Protein AF-A0A7S2IW92-F1 (afdb_monomer)

Nearest PDB structures (foldseek):
  8glv-assembly1_Cn  TM=8.236E-01  e=1.120E-04  Chlamydomonas reinhardtii
  4rh7-assembly1_A  TM=8.406E-01  e=1.379E-04  synthetic construct
  7k58-assembly1_A  TM=8.948E-01  e=1.668E-03  Tetrahymena thermophila
  7k5b-assembly1_A  TM=8.852E-01  e=1.668E-03  Tetrahymena thermophila
  8bx8-assembly1_A  TM=8.852E-01  e=1.915E-03  Tetrahymena thermophila

Sequence (99 aa):
KDPTRVQPHLGKCFDGIGKLVFGEQNIISGMFSAEGEKVTFGGETITPSAMVEAWLTQVEAHMFKSVARVSDEAAVDYQKVPRDQWVTKWQGQVIILVA

Foldseek 3Di:
DDLQVCQVVVVVVDQQFNGFDQDPQRKTFWGAGVVGRTFGLPPDIFHDDPDNVVRVVVRVVSVVVRLVVLLVVLLVCVVPDPPVVSVVVGDPVSNVVRD

Secondary structure (DSSP, 8-state):
--GGGGGGGHHHH-SS-SEEEE-GGG-EEEEE-TT--EEE-TT--B---S-HHHHHHHHHHHHHHHHHHHHHHHHHHHTTS-HHHHHHHS-HHHHHHH-

Solvent-accessible surface area (backbone atoms only — not comparable to full-atom values): 5873 Å² total; per-residue (Å²): 132,77,73,73,76,47,47,92,49,32,64,80,78,33,89,75,35,34,38,72,39,66,52,76,97,56,29,31,44,32,36,21,28,77,89,66,50,77,48,59,34,84,88,48,72,47,72,73,59,95,52,62,66,70,42,50,55,48,51,51,55,44,48,56,54,30,54,52,52,52,40,55,53,47,51,63,44,55,83,75,41,61,66,83,60,45,67,74,74,54,52,70,72,46,44,70,72,64,109

Mean predicted aligned error: 3.22 Å

InterPro domains:
  IPR013602 Dynein heavy chain, linker [PF08393] (1-72)
  IPR026983 Dynein heavy chain [PTHR22878] (2-98)
  IPR042228 Dynein heavy chain, linker, subdomain 3 [G3DSA:3.20.180.20] (1-78)

Radius of gyration: 14.64 Å; Cα contacts (8 Å, |Δi|>4): 116; chains: 1; bounding box: 36×24×39 Å

pLDDT: mean 93.89, std 3.87, range [66.75, 97.5]

Organism: NCBI:txid156173

Structure (mmCIF, N/CA/C/O backbone):
data_AF-A0A7S2IW92-F1
#
_entry.id   AF-A0A7S2IW92-F1
#
loop_
_atom_site.group_PDB
_atom_site.id
_atom_site.type_symbol
_atom_site.label_atom_id
_atom_site.label_alt_id
_atom_site.label_comp_id
_atom_site.label_asym_id
_atom_site.label_entity_id
_atom_site.label_seq_id
_atom_site.pdbx_PDB_ins_code
_atom_site.Cartn_x
_atom_site.Cartn_y
_atom_site.Cartn_z
_atom_site.occupancy
_atom_site.B_iso_or_equiv
_atom_site.auth_seq_id
_atom_site.auth_comp_id
_atom_site.auth_asym_id
_atom_site.auth_atom_id
_atom_site.pdbx_PDB_model_num
ATOM 1 N N . LYS A 1 1 ? 11.775 -2.127 -20.975 1.00 66.75 1 LYS A N 1
ATOM 2 C CA . LYS A 1 1 ? 11.481 -3.464 -20.396 1.00 66.75 1 LYS A CA 1
ATOM 3 C C . LYS A 1 1 ? 10.159 -3.346 -19.656 1.00 66.75 1 LYS A C 1
ATOM 5 O O . LYS A 1 1 ? 9.965 -2.319 -19.028 1.00 66.75 1 LYS A O 1
ATOM 10 N N . ASP A 1 2 ? 9.270 -4.327 -19.772 1.00 87.00 2 ASP A N 1
ATOM 11 C CA . ASP A 1 2 ? 7.957 -4.301 -19.116 1.00 87.00 2 ASP A CA 1
ATOM 12 C C . ASP A 1 2 ? 8.101 -4.527 -17.593 1.00 87.00 2 ASP A C 1
ATOM 14 O O . ASP A 1 2 ? 8.563 -5.606 -17.200 1.00 87.00 2 ASP A O 1
ATOM 18 N N . PRO A 1 3 ? 7.768 -3.533 -16.743 1.00 90.12 3 PRO A N 1
ATOM 19 C CA . PRO A 1 3 ? 7.899 -3.645 -15.293 1.00 90.12 3 PRO A CA 1
ATOM 20 C C . PRO A 1 3 ? 6.866 -4.592 -14.675 1.00 90.12 3 PRO A C 1
ATOM 22 O O . PRO A 1 3 ? 7.113 -5.122 -13.600 1.00 90.12 3 PRO A O 1
ATOM 25 N N . THR A 1 4 ? 5.752 -4.897 -15.344 1.00 91.88 4 THR A N 1
ATOM 26 C CA . THR A 1 4 ? 4.712 -5.785 -14.789 1.00 91.88 4 THR A CA 1
ATOM 27 C C . THR A 1 4 ? 5.183 -7.234 -14.633 1.00 91.88 4 THR A C 1
ATOM 29 O O . THR A 1 4 ? 4.634 -7.998 -13.839 1.00 91.88 4 THR A O 1
ATOM 32 N N . ARG A 1 5 ? 6.275 -7.606 -15.314 1.00 92.06 5 ARG A N 1
ATOM 33 C CA . ARG A 1 5 ? 6.899 -8.934 -15.234 1.00 92.06 5 ARG A CA 1
ATOM 34 C C . ARG A 1 5 ? 7.424 -9.296 -13.846 1.00 92.06 5 ARG A C 1
ATOM 36 O O . ARG A 1 5 ? 7.713 -10.464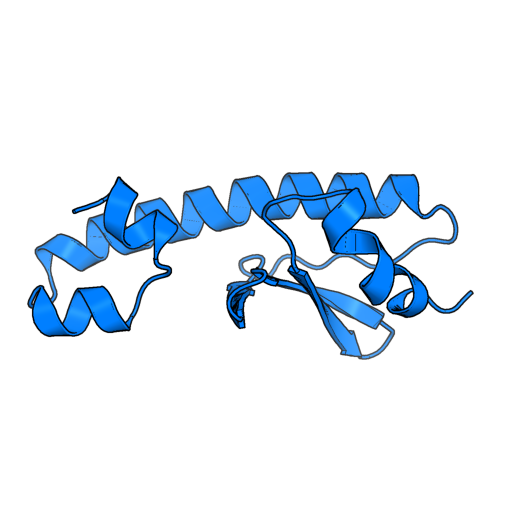 -13.615 1.00 92.06 5 ARG A O 1
ATOM 43 N N . VAL A 1 6 ? 7.549 -8.335 -12.929 1.00 92.38 6 VAL A N 1
ATOM 44 C CA . VAL A 1 6 ? 7.933 -8.606 -11.535 1.00 92.38 6 VAL A CA 1
ATOM 45 C C . VAL A 1 6 ? 6.806 -9.212 -10.697 1.00 92.38 6 VAL A C 1
ATOM 47 O O . VAL A 1 6 ? 7.097 -9.828 -9.679 1.00 92.38 6 VAL A O 1
ATOM 50 N N . GLN A 1 7 ? 5.538 -9.072 -11.108 1.00 92.88 7 GLN A N 1
ATOM 51 C CA . GLN A 1 7 ? 4.371 -9.453 -10.298 1.00 92.88 7 GLN A CA 1
ATOM 52 C C . GLN A 1 7 ? 4.429 -10.911 -9.797 1.00 92.88 7 GLN A C 1
ATOM 54 O O . GLN A 1 7 ? 4.191 -11.124 -8.611 1.00 92.88 7 GLN A O 1
ATOM 59 N N . PRO A 1 8 ? 4.819 -11.920 -10.610 1.00 93.06 8 PRO A N 1
ATOM 60 C CA . PRO A 1 8 ? 4.921 -13.307 -10.140 1.00 93.06 8 PRO A CA 1
ATOM 61 C C . PRO A 1 8 ? 6.060 -13.552 -9.139 1.00 93.06 8 PRO A C 1
ATOM 63 O O . PRO A 1 8 ? 6.141 -14.624 -8.543 1.00 93.06 8 PRO A O 1
ATOM 66 N N . HIS A 1 9 ? 6.978 -12.596 -8.997 1.00 91.50 9 HIS A N 1
ATOM 67 C CA . HIS A 1 9 ? 8.176 -12.706 -8.172 1.00 91.50 9 HIS A 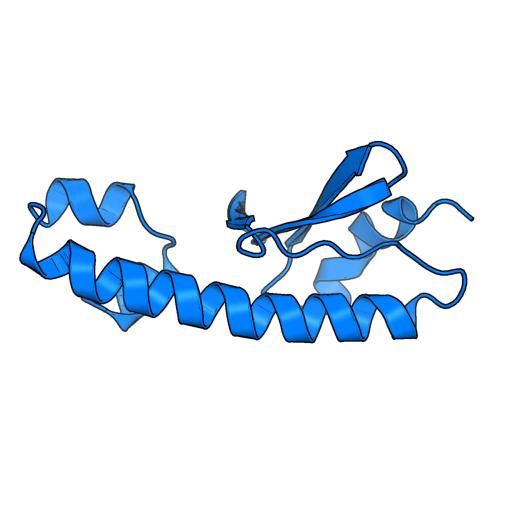CA 1
ATOM 68 C C . HIS A 1 9 ? 8.092 -11.883 -6.882 1.00 91.50 9 HIS A C 1
ATOM 70 O O . HIS A 1 9 ? 8.901 -12.120 -5.991 1.00 91.50 9 HIS A O 1
ATOM 76 N N . LEU A 1 10 ? 7.126 -10.964 -6.752 1.00 91.88 10 LEU A N 1
ATOM 77 C CA . LEU A 1 10 ? 7.016 -10.070 -5.592 1.00 91.88 10 LEU A CA 1
ATOM 78 C C . LEU A 1 10 ? 6.905 -10.825 -4.268 1.00 91.88 10 LEU A C 1
ATOM 80 O O . LEU A 1 10 ? 7.623 -10.480 -3.340 1.00 91.88 10 LEU A O 1
ATOM 84 N N . GLY A 1 11 ? 6.136 -11.916 -4.219 1.00 88.06 11 GLY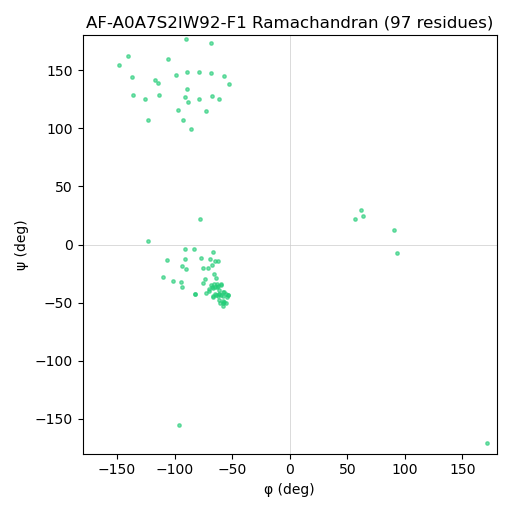 A N 1
ATOM 85 C CA . GLY A 1 11 ? 6.023 -12.755 -3.018 1.00 88.06 11 GLY A CA 1
ATOM 86 C C . GLY A 1 11 ? 7.307 -13.500 -2.621 1.00 88.06 11 GLY A C 1
ATOM 87 O O . GLY A 1 11 ? 7.331 -14.156 -1.591 1.00 88.06 11 GLY A O 1
ATOM 88 N N . LYS A 1 12 ? 8.375 -13.444 -3.433 1.00 90.00 12 LYS A N 1
ATOM 89 C CA . LYS A 1 12 ? 9.720 -13.913 -3.044 1.00 90.00 12 LYS A CA 1
ATOM 90 C C . LYS A 1 12 ? 10.598 -12.794 -2.481 1.00 90.00 12 LYS A C 1
ATOM 92 O O . LYS A 1 12 ? 11.628 -13.086 -1.887 1.00 90.00 12 LYS A O 1
ATOM 97 N N . CYS A 1 13 ? 10.241 -11.539 -2.744 1.00 91.62 13 CYS A N 1
ATOM 98 C CA . CYS A 1 13 ? 10.983 -10.354 -2.315 1.00 91.62 13 CYS A CA 1
ATOM 99 C C . CYS A 1 13 ? 10.343 -9.696 -1.089 1.00 91.62 13 CYS A C 1
ATOM 101 O O . CYS A 1 13 ? 11.050 -9.106 -0.282 1.00 91.62 13 CYS A O 1
ATOM 103 N N . PHE A 1 14 ? 9.019 -9.789 -0.965 1.00 92.88 14 PHE A N 1
ATOM 104 C CA . PHE A 1 14 ? 8.235 -9.139 0.071 1.00 92.88 14 PHE A CA 1
ATOM 105 C C . PHE A 1 14 ? 7.199 -10.109 0.622 1.00 92.88 14 PHE A C 1
ATOM 107 O O . PHE A 1 14 ? 6.388 -10.641 -0.135 1.00 92.88 14 PHE A O 1
ATOM 114 N N . ASP A 1 15 ? 7.158 -10.245 1.943 1.00 88.75 15 ASP A N 1
ATOM 115 C CA . ASP A 1 15 ? 6.101 -11.008 2.610 1.00 88.75 15 ASP A CA 1
ATOM 116 C C . ASP A 1 15 ? 4.775 -10.227 2.628 1.00 88.75 15 ASP A C 1
ATOM 118 O O . ASP A 1 15 ? 3.701 -10.807 2.512 1.00 88.75 15 ASP A O 1
ATOM 122 N N . GLY A 1 16 ? 4.840 -8.892 2.719 1.00 88.38 16 GLY A N 1
ATOM 123 C CA . GLY A 1 16 ? 3.663 -8.018 2.822 1.00 88.38 16 GLY A CA 1
ATOM 124 C C . GLY A 1 16 ? 3.092 -7.507 1.492 1.00 88.38 16 GLY A C 1
ATOM 125 O O . GLY A 1 16 ? 2.086 -6.799 1.500 1.00 88.38 16 GLY A O 1
ATOM 126 N N . ILE A 1 17 ? 3.720 -7.817 0.349 1.00 94.94 17 ILE A N 1
ATOM 127 C CA . ILE A 1 17 ? 3.304 -7.315 -0.972 1.00 94.94 17 ILE A CA 1
ATOM 128 C C . ILE A 1 17 ? 3.032 -8.488 -1.911 1.00 94.94 17 ILE A C 1
ATOM 130 O O . ILE A 1 17 ? 3.948 -9.117 -2.436 1.00 94.94 17 ILE A O 1
ATOM 134 N N . GLY A 1 18 ? 1.754 -8.730 -2.192 1.00 94.19 18 GLY A N 1
ATOM 135 C CA . GLY A 1 18 ? 1.316 -9.710 -3.181 1.00 94.19 18 GLY A CA 1
ATOM 136 C C . GLY A 1 18 ? 1.344 -9.163 -4.607 1.00 94.19 18 GLY A C 1
ATOM 137 O O . GLY A 1 18 ? 1.766 -9.861 -5.529 1.00 94.19 18 GLY A O 1
ATOM 138 N N . LYS A 1 19 ? 0.885 -7.918 -4.812 1.00 95.75 19 LYS A N 1
ATOM 139 C CA . LYS A 1 19 ? 0.848 -7.264 -6.135 1.00 95.75 19 LYS A CA 1
ATOM 140 C C . LYS A 1 19 ? 1.042 -5.757 -6.034 1.00 95.75 19 LYS A C 1
ATOM 142 O O . LYS A 1 19 ? 0.661 -5.141 -5.046 1.00 95.75 19 LYS A O 1
ATOM 147 N N . LEU A 1 20 ? 1.539 -5.142 -7.102 1.00 97.00 20 LEU A N 1
ATOM 148 C CA . LEU A 1 20 ? 1.570 -3.682 -7.249 1.00 97.00 20 LEU A CA 1
ATOM 149 C C . LEU A 1 20 ? 0.412 -3.177 -8.110 1.00 97.00 20 LEU A C 1
ATOM 151 O O . LEU A 1 20 ? -0.008 -3.840 -9.063 1.00 97.00 20 LEU A O 1
ATOM 155 N N . VAL A 1 21 ? -0.089 -1.989 -7.774 1.00 96.00 21 VAL A N 1
ATOM 156 C CA . VAL A 1 21 ? -1.116 -1.276 -8.540 1.00 96.00 21 VAL A CA 1
ATOM 157 C C . VAL A 1 21 ? -0.422 -0.477 -9.638 1.00 96.00 21 VAL A C 1
ATOM 159 O O . VAL A 1 21 ? 0.091 0.607 -9.371 1.00 96.00 21 VAL A O 1
ATOM 162 N N . PHE A 1 22 ? -0.417 -1.001 -10.862 1.00 94.69 22 PHE A N 1
ATOM 163 C CA . PHE A 1 22 ? 0.066 -0.280 -12.041 1.00 94.69 22 PHE A CA 1
ATOM 164 C C . PHE A 1 22 ? -1.078 0.519 -12.674 1.00 94.69 22 PHE A C 1
ATOM 166 O O . PHE A 1 22 ? -2.116 -0.045 -13.019 1.00 94.69 22 PHE A O 1
ATOM 173 N N . GLY A 1 23 ? -0.891 1.829 -12.802 1.00 90.06 23 GLY A N 1
ATOM 174 C CA . GLY A 1 23 ? -1.764 2.736 -13.538 1.00 90.06 23 GLY A CA 1
ATOM 175 C C . GLY A 1 23 ? -1.263 2.999 -14.958 1.00 90.06 23 GLY A C 1
ATOM 176 O O . GLY A 1 23 ? -0.514 2.209 -15.541 1.00 90.06 23 GLY A O 1
ATOM 177 N N . GLU A 1 24 ? -1.662 4.142 -15.513 1.00 87.81 24 GLU A N 1
ATOM 178 C CA . GLU A 1 24 ? -1.185 4.599 -16.818 1.00 87.81 24 GLU A CA 1
ATOM 179 C C . GLU A 1 24 ? 0.344 4.712 -16.839 1.00 87.81 24 GLU A C 1
ATOM 181 O O . GLU A 1 24 ? 0.976 5.028 -15.832 1.00 87.81 24 GLU A O 1
ATOM 186 N N . GLN A 1 25 ? 0.951 4.404 -17.989 1.00 88.62 25 GLN A N 1
ATOM 187 C CA . GLN A 1 25 ? 2.408 4.452 -18.184 1.00 88.62 25 GLN A CA 1
ATOM 188 C C . GLN A 1 25 ? 3.218 3.588 -17.192 1.00 88.62 25 GLN A C 1
ATOM 190 O O . GLN A 1 25 ? 4.415 3.803 -17.015 1.00 88.62 25 GLN A O 1
ATOM 195 N N . ASN A 1 26 ? 2.590 2.572 -16.585 1.00 91.94 26 ASN A N 1
ATOM 196 C CA . ASN A 1 26 ? 3.169 1.723 -15.539 1.00 91.94 26 ASN A CA 1
ATOM 197 C C . ASN A 1 26 ? 3.525 2.464 -14.241 1.00 91.94 26 ASN A C 1
ATOM 199 O O . ASN A 1 26 ? 4.373 1.992 -13.483 1.00 91.94 26 ASN A O 1
ATOM 203 N N . ILE A 1 27 ? 2.883 3.597 -13.960 1.00 94.81 27 ILE A N 1
ATOM 204 C CA . ILE A 1 27 ? 3.064 4.304 -12.692 1.00 94.81 27 ILE A CA 1
ATOM 205 C C . ILE A 1 27 ? 2.477 3.461 -11.557 1.00 94.81 27 ILE A C 1
ATOM 207 O O . ILE A 1 27 ? 1.321 3.042 -11.617 1.00 94.81 27 ILE A O 1
ATOM 211 N N . ILE A 1 28 ? 3.261 3.221 -10.511 1.00 96.75 28 ILE A N 1
ATOM 212 C CA . ILE A 1 28 ? 2.828 2.464 -9.337 1.00 96.75 28 ILE A CA 1
ATOM 213 C C . ILE A 1 28 ? 2.248 3.436 -8.309 1.00 96.75 28 ILE A C 1
ATOM 215 O O . ILE A 1 28 ? 2.919 4.394 -7.929 1.00 96.75 28 ILE A O 1
ATOM 219 N N . SER A 1 29 ? 1.024 3.186 -7.841 1.00 96.75 29 SER A N 1
ATOM 220 C CA . SER A 1 29 ? 0.299 4.067 -6.897 1.00 96.75 29 SER A CA 1
ATOM 221 C C . SER A 1 29 ? -0.147 3.376 -5.601 1.00 96.75 29 SER A C 1
ATOM 223 O O . SER A 1 29 ? -0.819 3.966 -4.748 1.00 96.75 29 SER A O 1
ATOM 225 N N . GLY A 1 30 ? 0.204 2.105 -5.441 1.00 96.81 30 GLY A N 1
ATOM 226 C CA . GLY A 1 30 ? -0.152 1.320 -4.272 1.00 96.81 30 GLY A CA 1
ATOM 227 C C . GLY A 1 30 ? 0.192 -0.149 -4.435 1.00 96.81 30 GLY A C 1
ATOM 228 O O . GLY A 1 30 ? 0.819 -0.569 -5.413 1.00 96.81 30 GLY A O 1
ATOM 229 N N . MET A 1 31 ? -0.281 -0.933 -3.480 1.00 96.88 31 MET A N 1
ATOM 230 C CA . MET A 1 31 ? -0.018 -2.359 -3.376 1.00 96.88 31 MET A CA 1
ATOM 231 C C . MET A 1 31 ? -1.260 -3.130 -2.928 1.00 96.88 31 MET A C 1
ATOM 233 O O . MET A 1 31 ? -2.204 -2.558 -2.379 1.00 96.88 31 MET A O 1
ATOM 237 N N . PHE A 1 32 ? -1.232 -4.435 -3.163 1.00 96.38 32 PHE A N 1
ATOM 238 C CA . PHE A 1 32 ? -2.133 -5.412 -2.578 1.00 96.38 32 PHE A CA 1
ATOM 239 C C . PHE A 1 32 ? -1.333 -6.396 -1.726 1.00 96.38 32 PHE A C 1
ATOM 241 O O . PHE A 1 32 ? -0.248 -6.806 -2.149 1.00 96.38 32 PHE A O 1
ATOM 248 N N . SER A 1 33 ? -1.884 -6.814 -0.587 1.00 94.19 33 SER A N 1
ATOM 249 C CA . SER A 1 33 ? -1.385 -7.969 0.168 1.00 94.19 33 SER A CA 1
ATOM 250 C C . SER A 1 33 ? -1.625 -9.281 -0.595 1.00 94.19 33 SER A C 1
ATOM 252 O O . SER A 1 33 ? -2.280 -9.300 -1.647 1.00 94.19 33 SER A O 1
ATOM 254 N N . ALA A 1 34 ? -1.097 -10.393 -0.080 1.00 90.38 34 ALA A N 1
ATOM 255 C CA . ALA A 1 34 ? -1.360 -11.721 -0.636 1.00 90.38 34 ALA A CA 1
ATOM 256 C C . ALA A 1 34 ? -2.847 -12.115 -0.516 1.00 90.38 34 ALA A C 1
ATOM 258 O O . ALA A 1 34 ? -3.382 -12.814 -1.375 1.00 90.38 34 ALA A O 1
ATOM 259 N N . GLU A 1 35 ? -3.526 -11.588 0.500 1.00 91.12 35 GLU A N 1
ATOM 260 C CA . GLU A 1 35 ? -4.937 -11.793 0.826 1.00 91.12 35 GLU A CA 1
ATOM 261 C C . GLU A 1 35 ? -5.868 -10.878 0.011 1.00 91.12 35 GLU A C 1
ATOM 263 O O . GLU A 1 35 ? -7.089 -11.003 0.081 1.00 91.12 35 GLU A O 1
ATOM 268 N N . GLY A 1 36 ? -5.305 -9.976 -0.803 1.00 92.00 36 GLY A N 1
ATOM 269 C CA . GLY A 1 36 ? -6.058 -9.080 -1.683 1.00 92.00 36 GLY A CA 1
ATOM 270 C C . GLY A 1 36 ? -6.427 -7.734 -1.059 1.00 92.00 36 GLY A C 1
ATOM 271 O O . GLY A 1 36 ? -7.220 -6.989 -1.638 1.00 92.00 36 GLY A O 1
ATOM 272 N N . GLU A 1 37 ? -5.840 -7.380 0.081 1.00 94.12 37 GLU A N 1
ATOM 273 C CA . GLU A 1 37 ? -6.097 -6.107 0.747 1.00 94.12 37 GLU A CA 1
ATOM 274 C C . GLU A 1 37 ? -5.320 -4.978 0.075 1.00 94.12 37 GLU A C 1
ATOM 276 O O . GLU A 1 37 ? -4.101 -5.046 -0.068 1.00 94.12 37 GLU A O 1
ATOM 281 N N . LYS A 1 38 ? -6.012 -3.916 -0.345 1.00 95.31 38 LYS A N 1
ATOM 282 C CA . LYS A 1 38 ? -5.386 -2.792 -1.049 1.00 95.31 38 LYS A CA 1
ATOM 283 C C . LYS A 1 38 ? -4.889 -1.730 -0.074 1.00 95.31 38 LYS A C 1
ATOM 285 O O . LYS A 1 38 ? -5.661 -1.261 0.758 1.00 95.31 38 LYS A O 1
ATOM 290 N N . VAL A 1 39 ? -3.661 -1.255 -0.274 1.00 96.25 39 VAL A N 1
ATOM 291 C CA . VAL A 1 39 ? -3.091 -0.083 0.407 1.00 96.25 39 VAL A CA 1
ATOM 292 C C . VAL A 1 39 ? -2.574 0.906 -0.638 1.00 96.25 39 VAL A C 1
ATOM 294 O O . VAL A 1 39 ? -1.789 0.550 -1.518 1.00 96.25 39 VAL A O 1
ATOM 297 N N . THR A 1 40 ? -3.030 2.159 -0.572 1.00 95.62 40 THR A N 1
ATOM 298 C CA . THR A 1 40 ? -2.580 3.234 -1.472 1.00 95.62 40 THR A CA 1
ATOM 299 C C . THR A 1 40 ? -1.368 3.957 -0.900 1.00 95.62 40 THR A C 1
ATOM 301 O O . THR A 1 40 ? -1.267 4.154 0.314 1.00 95.62 40 THR A O 1
ATOM 304 N N . PHE A 1 41 ? -0.494 4.449 -1.779 1.00 96.12 41 PHE A N 1
ATOM 305 C CA . PHE A 1 41 ? 0.689 5.219 -1.383 1.00 96.12 41 PHE A CA 1
ATOM 306 C C . PHE A 1 41 ? 0.390 6.681 -1.008 1.00 96.12 41 PHE A C 1
ATOM 308 O O . PHE A 1 41 ? 1.266 7.535 -1.044 1.00 96.12 41 PHE A O 1
ATOM 315 N N . GLY A 1 42 ? -0.859 7.001 -0.644 1.00 90.56 42 GLY A N 1
ATOM 316 C CA . GLY A 1 42 ? -1.219 8.321 -0.110 1.00 90.56 42 GLY A CA 1
ATOM 317 C C . GLY A 1 42 ? -0.990 9.488 -1.078 1.00 90.56 42 GLY A C 1
ATOM 318 O O . GLY A 1 42 ? -0.703 10.593 -0.634 1.00 90.56 42 GLY A O 1
ATOM 319 N N . GLY A 1 43 ? -1.088 9.245 -2.388 1.00 89.56 43 GLY A N 1
ATOM 320 C CA . GLY A 1 43 ? -0.812 10.242 -3.430 1.00 89.56 43 GLY A CA 1
ATOM 321 C C . GLY A 1 43 ? 0.626 10.221 -3.948 1.00 89.56 43 GLY A C 1
ATOM 322 O O . GLY A 1 43 ? 0.917 10.874 -4.945 1.00 89.56 43 GLY A O 1
ATOM 323 N N . GLU A 1 44 ? 1.512 9.441 -3.329 1.00 92.44 44 GLU A N 1
ATOM 324 C CA . GLU A 1 44 ? 2.842 9.202 -3.870 1.00 92.44 44 GLU A CA 1
ATOM 325 C C . GLU A 1 44 ? 2.812 8.160 -4.991 1.00 92.44 44 GLU A C 1
ATOM 327 O O . GLU A 1 44 ? 2.005 7.226 -4.993 1.00 92.44 44 GLU A O 1
ATOM 332 N N . THR A 1 45 ? 3.716 8.317 -5.953 1.00 94.56 45 THR A N 1
ATOM 333 C CA . THR A 1 45 ? 3.790 7.455 -7.131 1.00 94.56 45 THR A CA 1
ATOM 334 C C . THR A 1 45 ? 5.223 7.091 -7.460 1.00 94.56 45 THR A C 1
ATOM 336 O O . THR A 1 45 ? 6.111 7.936 -7.365 1.00 94.56 45 THR A O 1
ATOM 339 N N . ILE A 1 46 ? 5.434 5.868 -7.937 1.00 95.88 46 ILE A N 1
ATOM 340 C CA . ILE A 1 46 ? 6.746 5.383 -8.370 1.00 95.88 46 ILE A CA 1
ATOM 341 C C . ILE A 1 46 ? 6.701 5.151 -9.876 1.00 95.88 46 ILE A C 1
ATOM 343 O O . ILE A 1 46 ? 5.822 4.452 -10.380 1.00 95.88 46 ILE A O 1
ATOM 347 N N . THR A 1 47 ? 7.665 5.720 -10.598 1.00 95.50 47 THR A N 1
ATOM 348 C CA . THR A 1 47 ? 7.857 5.446 -12.028 1.00 95.50 47 THR A CA 1
ATOM 349 C C . THR A 1 47 ? 8.952 4.388 -12.182 1.00 95.50 47 THR A C 1
ATOM 351 O O . THR A 1 47 ? 10.098 4.659 -11.813 1.00 95.50 47 THR A O 1
ATOM 354 N N . PRO A 1 48 ? 8.647 3.184 -12.702 1.00 94.31 48 PRO A N 1
ATOM 355 C CA . PRO A 1 48 ? 9.642 2.126 -12.839 1.00 94.31 48 PRO A CA 1
ATOM 356 C C . PRO A 1 48 ? 10.790 2.533 -13.767 1.00 94.31 48 PRO A C 1
ATOM 358 O O . PRO A 1 48 ? 10.581 2.888 -14.928 1.00 94.31 48 PRO A O 1
ATOM 361 N N . SER A 1 49 ? 12.021 2.441 -13.266 1.00 91.75 49 SER A N 1
ATOM 362 C CA . SER A 1 49 ? 13.235 2.644 -14.061 1.00 91.75 49 SER A CA 1
ATOM 363 C C . SER A 1 49 ? 13.722 1.327 -14.686 1.00 91.75 49 SER A C 1
ATOM 365 O O . SER A 1 49 ? 13.166 0.250 -14.454 1.00 91.7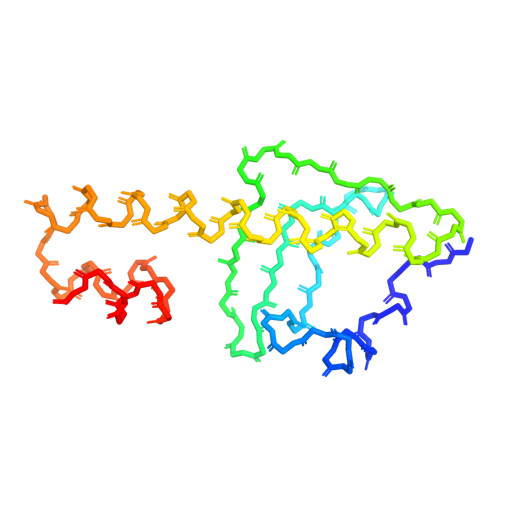5 49 SER A O 1
ATOM 367 N N . ALA A 1 50 ? 14.792 1.383 -15.487 1.00 90.06 50 ALA A N 1
ATOM 368 C CA . ALA A 1 50 ? 15.402 0.180 -16.061 1.00 90.06 50 ALA A CA 1
ATOM 369 C C . ALA A 1 50 ? 16.036 -0.750 -15.005 1.00 90.06 50 ALA A C 1
ATOM 371 O O . ALA A 1 50 ? 16.162 -1.951 -15.260 1.00 90.06 50 ALA A O 1
ATOM 372 N N .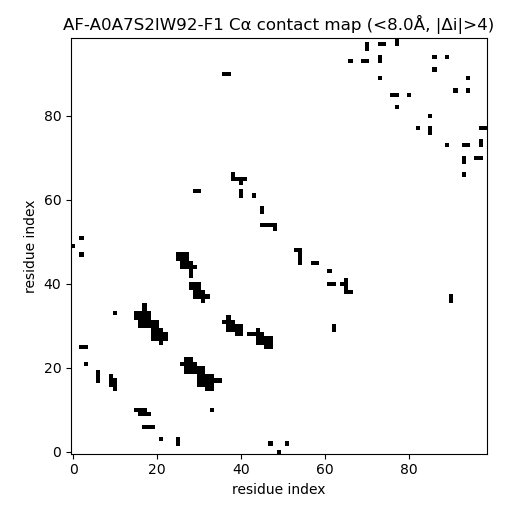 MET A 1 51 ? 16.432 -0.205 -13.846 1.00 94.00 51 MET A N 1
ATOM 373 C CA . MET A 1 51 ? 17.048 -0.947 -12.747 1.00 94.00 51 MET A CA 1
ATOM 374 C C . MET A 1 51 ? 15.972 -1.396 -11.760 1.00 94.00 51 MET A C 1
ATOM 376 O O . MET A 1 51 ? 15.435 -0.579 -11.017 1.00 94.00 51 MET A O 1
ATOM 380 N N . VAL A 1 52 ? 15.661 -2.694 -11.763 1.00 93.12 52 VAL A N 1
ATOM 381 C CA . VAL A 1 52 ? 14.531 -3.250 -11.000 1.00 93.12 52 VAL A CA 1
ATOM 382 C C . VAL A 1 52 ? 14.681 -3.030 -9.499 1.00 93.12 52 VAL A C 1
ATOM 384 O O . VAL A 1 52 ? 13.768 -2.517 -8.862 1.00 93.12 52 VAL A O 1
ATOM 387 N N . GLU A 1 53 ? 15.853 -3.339 -8.954 1.00 92.56 53 GLU A N 1
ATOM 388 C CA . GLU A 1 53 ? 16.141 -3.200 -7.522 1.00 92.56 53 GLU A CA 1
ATOM 389 C C . GLU A 1 53 ? 15.932 -1.761 -7.033 1.00 92.56 53 GLU A C 1
ATOM 391 O O . GLU A 1 53 ? 15.310 -1.545 -6.001 1.00 92.56 53 GLU A O 1
ATOM 396 N N . ALA A 1 54 ? 16.340 -0.765 -7.828 1.00 94.25 54 ALA A N 1
ATOM 397 C CA . ALA A 1 54 ? 16.261 0.642 -7.442 1.00 94.25 54 ALA A CA 1
ATOM 398 C C . ALA A 1 54 ? 14.823 1.142 -7.230 1.00 94.25 54 ALA A C 1
ATOM 400 O O . ALA A 1 54 ? 14.584 1.977 -6.357 1.00 94.25 54 ALA A O 1
ATOM 401 N N . TRP A 1 55 ? 13.859 0.672 -8.030 1.00 94.50 55 TRP A N 1
ATOM 402 C CA . TRP A 1 55 ? 12.457 1.049 -7.833 1.00 94.50 55 TRP A CA 1
ATOM 403 C C . TRP A 1 55 ? 11.717 0.082 -6.894 1.00 94.50 55 TRP A C 1
ATOM 405 O O . TRP A 1 55 ? 10.747 0.499 -6.267 1.00 94.50 55 TRP A O 1
ATOM 415 N N . LEU A 1 56 ? 12.200 -1.152 -6.697 1.00 95.38 56 LEU A N 1
ATOM 416 C CA . LEU A 1 56 ? 11.704 -2.038 -5.634 1.00 95.38 56 LEU A CA 1
ATOM 417 C C . LEU A 1 56 ? 12.061 -1.532 -4.228 1.00 95.38 56 LEU A C 1
ATOM 419 O O . LEU A 1 56 ? 11.218 -1.597 -3.339 1.00 95.38 56 LEU A O 1
ATOM 423 N N . THR A 1 57 ? 13.243 -0.940 -4.030 1.00 95.62 57 THR A N 1
ATOM 424 C CA . THR A 1 57 ? 13.585 -0.259 -2.766 1.00 95.62 57 THR A CA 1
ATOM 425 C C . THR A 1 57 ? 12.658 0.929 -2.491 1.00 95.62 57 THR A C 1
ATOM 427 O O . THR A 1 57 ? 12.281 1.181 -1.350 1.00 95.62 57 THR A O 1
ATOM 430 N N . GLN A 1 58 ? 12.234 1.653 -3.534 1.00 96.19 58 GLN A N 1
ATOM 431 C CA . GLN A 1 58 ? 11.221 2.702 -3.375 1.00 96.19 58 GLN A CA 1
ATOM 432 C C . GLN A 1 58 ? 9.875 2.092 -2.978 1.00 96.19 58 GLN A C 1
ATOM 434 O O . GLN A 1 58 ? 9.248 2.562 -2.038 1.00 96.19 58 GLN A O 1
ATOM 439 N N . VAL A 1 59 ? 9.444 1.010 -3.631 1.00 96.56 59 VAL A N 1
ATOM 440 C CA . VAL A 1 59 ? 8.204 0.307 -3.263 1.00 96.56 59 VAL A CA 1
ATOM 441 C C . VAL A 1 59 ? 8.204 -0.078 -1.783 1.00 96.56 59 VAL A C 1
ATOM 443 O O . VAL A 1 59 ? 7.207 0.152 -1.106 1.00 96.56 59 VAL A O 1
ATOM 446 N N . GLU A 1 60 ? 9.318 -0.596 -1.268 1.00 95.88 60 GLU A N 1
ATOM 447 C CA . GLU A 1 60 ? 9.479 -0.933 0.148 1.00 95.88 60 GLU A CA 1
ATOM 448 C C . GLU A 1 60 ? 9.320 0.292 1.061 1.00 95.88 60 GLU A C 1
ATOM 450 O O . GLU A 1 60 ? 8.522 0.276 1.998 1.00 95.88 60 GLU A O 1
ATOM 455 N N . ALA A 1 61 ? 10.024 1.386 0.763 1.00 96.12 61 ALA A N 1
ATOM 456 C CA . ALA A 1 61 ? 9.937 2.614 1.551 1.00 96.12 61 ALA A CA 1
ATOM 457 C C . ALA A 1 61 ? 8.507 3.187 1.575 1.00 96.12 61 ALA A C 1
ATOM 459 O O . ALA A 1 61 ? 7.998 3.578 2.631 1.00 96.12 61 ALA A O 1
ATOM 460 N N . HIS A 1 62 ? 7.833 3.197 0.422 1.00 96.31 62 HIS A N 1
ATOM 461 C CA . HIS A 1 62 ? 6.446 3.645 0.317 1.00 96.31 62 HIS A CA 1
ATOM 462 C C . HIS A 1 62 ? 5.485 2.684 1.021 1.00 96.31 62 HIS A C 1
ATOM 464 O O . HIS A 1 62 ? 4.524 3.146 1.635 1.00 96.31 62 HIS A O 1
ATOM 470 N N . MET A 1 63 ? 5.746 1.375 1.001 1.00 95.50 63 MET A N 1
ATOM 471 C CA . MET A 1 63 ? 4.976 0.385 1.754 1.00 95.50 63 MET A CA 1
ATOM 472 C C . MET A 1 63 ? 4.986 0.707 3.252 1.00 95.50 63 MET A C 1
ATOM 474 O O . MET A 1 63 ? 3.910 0.897 3.825 1.00 95.50 63 MET A O 1
ATOM 478 N N . PHE A 1 64 ? 6.164 0.888 3.859 1.00 94.81 64 PHE A N 1
ATOM 479 C CA . PHE A 1 64 ? 6.279 1.227 5.284 1.00 94.81 64 PHE A CA 1
ATOM 480 C C . PHE A 1 64 ? 5.534 2.517 5.632 1.00 94.81 64 PHE A C 1
ATOM 482 O O . PHE A 1 64 ? 4.726 2.548 6.563 1.00 94.81 64 PHE A O 1
ATOM 489 N N . LYS A 1 65 ? 5.756 3.577 4.848 1.00 96.50 65 LYS A N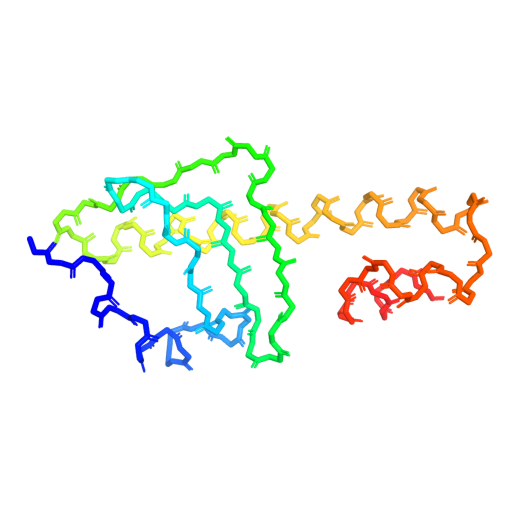 1
ATOM 490 C CA . LYS A 1 65 ? 5.104 4.875 5.056 1.00 96.50 65 LYS A CA 1
ATOM 491 C C . LYS A 1 65 ? 3.582 4.784 4.938 1.00 96.50 65 LYS A C 1
ATOM 493 O O . LYS A 1 65 ? 2.859 5.417 5.705 1.00 96.50 65 LYS A O 1
ATOM 498 N N . SER A 1 66 ? 3.089 3.989 3.994 1.00 96.06 66 SER A N 1
ATOM 499 C CA . SER A 1 66 ? 1.655 3.846 3.743 1.00 96.06 66 SER A CA 1
ATOM 500 C C . SER A 1 66 ? 0.959 3.057 4.837 1.00 96.06 66 SER A C 1
ATOM 502 O O . SER A 1 66 ? -0.119 3.456 5.262 1.00 96.06 66 SER A O 1
ATOM 504 N N . VAL A 1 67 ? 1.577 1.977 5.323 1.00 95.50 67 VAL A N 1
ATOM 505 C CA . VAL A 1 67 ? 1.037 1.198 6.444 1.00 95.50 67 VAL A CA 1
ATOM 506 C C . VAL A 1 67 ? 1.006 2.042 7.718 1.00 95.50 67 VAL A C 1
ATOM 508 O O . VAL A 1 67 ? -0.018 2.052 8.397 1.00 95.50 67 VAL A O 1
ATOM 511 N N . ALA A 1 68 ? 2.065 2.809 8.007 1.00 96.25 68 ALA A N 1
ATOM 512 C CA . ALA A 1 68 ? 2.081 3.738 9.139 1.00 96.25 68 ALA A CA 1
ATOM 513 C C . ALA A 1 68 ? 0.946 4.772 9.037 1.00 96.25 68 ALA A C 1
ATOM 515 O O . ALA A 1 68 ? 0.134 4.883 9.9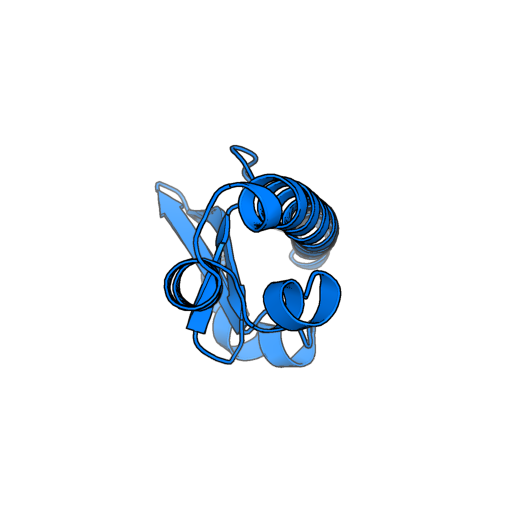51 1.00 96.25 68 ALA A O 1
ATOM 516 N N . ARG A 1 69 ? 0.810 5.436 7.878 1.00 97.12 69 ARG A N 1
ATOM 517 C CA . ARG A 1 69 ? -0.271 6.402 7.622 1.00 97.12 69 ARG A CA 1
ATOM 518 C C . ARG A 1 69 ? -1.655 5.790 7.846 1.00 97.12 69 ARG A C 1
ATOM 520 O O . ARG A 1 69 ? -2.480 6.371 8.538 1.00 97.12 69 ARG A O 1
ATOM 527 N N . VAL A 1 70 ? -1.917 4.628 7.249 1.00 96.75 70 VAL A N 1
ATOM 528 C CA . VAL A 1 70 ? -3.208 3.939 7.387 1.00 96.75 70 VAL A CA 1
ATOM 529 C C . VAL A 1 70 ? -3.457 3.527 8.840 1.00 96.75 70 VAL A C 1
ATOM 531 O O . VAL A 1 70 ? -4.596 3.586 9.288 1.00 96.75 70 VAL A O 1
ATOM 534 N N . SER A 1 71 ? -2.415 3.172 9.595 1.00 96.88 71 SER A N 1
ATOM 535 C CA . SER A 1 71 ? -2.535 2.834 11.019 1.00 96.88 71 SER A CA 1
ATOM 536 C C . SER A 1 71 ? -2.930 4.045 11.863 1.00 96.88 71 SER A C 1
ATOM 538 O O . SER A 1 71 ? -3.842 3.943 12.683 1.00 96.88 71 SER A O 1
ATOM 540 N N . ASP A 1 72 ? -2.315 5.204 11.617 1.00 97.00 72 ASP A N 1
ATOM 541 C CA . ASP A 1 72 ? -2.677 6.457 12.287 1.00 97.00 72 ASP A CA 1
ATOM 542 C C . ASP A 1 72 ? -4.120 6.871 11.960 1.00 97.00 72 ASP A C 1
ATOM 544 O O . ASP A 1 72 ? -4.899 7.232 12.847 1.00 97.00 72 ASP A O 1
ATOM 548 N N . GLU A 1 73 ? -4.509 6.776 10.684 1.00 96.56 73 GLU A N 1
ATOM 549 C CA . GLU A 1 73 ? -5.875 7.064 10.241 1.00 96.56 73 GLU A CA 1
ATOM 550 C C . GLU A 1 73 ? -6.891 6.116 10.898 1.00 96.56 73 GLU A C 1
ATOM 552 O O . GLU A 1 73 ? -7.939 6.567 11.371 1.00 96.56 73 GLU A O 1
ATOM 557 N N . ALA A 1 74 ? -6.565 4.825 10.989 1.00 97.50 74 ALA A N 1
ATOM 558 C CA . ALA A 1 74 ? -7.403 3.815 11.620 1.00 97.50 74 ALA A CA 1
ATOM 559 C C . ALA A 1 74 ? -7.575 4.064 13.124 1.00 97.50 74 ALA A C 1
ATOM 561 O O . ALA A 1 74 ? -8.700 3.992 13.623 1.00 97.50 74 ALA A O 1
ATOM 562 N N . ALA A 1 75 ? -6.502 4.427 13.833 1.00 97.06 75 ALA A N 1
ATOM 563 C CA . ALA A 1 75 ? -6.535 4.761 15.258 1.00 97.06 75 ALA A CA 1
ATOM 564 C C . ALA A 1 75 ? -7.437 5.965 15.556 1.00 97.06 75 ALA A C 1
ATOM 566 O O . ALA A 1 75 ? -8.240 5.938 16.492 1.00 97.06 75 ALA A O 1
ATOM 567 N N . VAL A 1 76 ? -7.361 7.006 14.725 1.00 97.19 76 VAL A N 1
ATOM 568 C CA . VAL A 1 76 ? -8.232 8.183 14.843 1.00 97.19 76 VAL A CA 1
ATOM 569 C C . VAL A 1 76 ? -9.694 7.836 14.538 1.00 97.19 76 VAL A C 1
ATOM 571 O O . VAL A 1 76 ? -10.605 8.384 15.163 1.00 97.19 76 VAL A O 1
ATOM 574 N N . ASP A 1 77 ? -9.938 6.957 13.568 1.00 97.31 77 ASP A N 1
ATOM 575 C CA . ASP A 1 77 ? -11.281 6.531 13.161 1.00 97.31 77 ASP A CA 1
ATOM 576 C C . ASP A 1 77 ? -11.938 5.586 14.179 1.00 97.31 77 ASP A C 1
ATOM 578 O O . ASP A 1 77 ? -13.158 5.617 14.342 1.00 97.31 77 ASP A O 1
ATOM 582 N N . TYR A 1 78 ? -11.142 4.801 14.916 1.00 96.44 78 TYR A N 1
ATOM 583 C CA . TYR A 1 78 ? -11.624 3.815 15.893 1.00 96.44 78 TYR A CA 1
ATOM 584 C C . TYR A 1 78 ? -12.466 4.445 17.006 1.00 96.44 78 TYR A C 1
ATOM 586 O O . TYR A 1 78 ? -13.444 3.864 17.464 1.00 96.44 78 TYR A O 1
ATOM 594 N N . GLN A 1 79 ? -12.140 5.676 17.404 1.00 93.81 79 GLN A N 1
ATOM 595 C CA . GLN A 1 79 ? -12.892 6.412 18.425 1.00 93.81 79 GLN A CA 1
ATOM 596 C C . GLN A 1 79 ? -14.209 7.012 17.907 1.00 93.81 79 GLN A C 1
ATOM 598 O O . GLN A 1 79 ? -15.011 7.507 18.697 1.00 93.81 79 GLN A O 1
ATOM 603 N N . LYS A 1 80 ? -14.422 7.025 16.585 1.00 96.06 80 LYS A N 1
ATOM 604 C CA . LYS A 1 80 ? -15.522 7.750 15.928 1.00 96.06 80 LYS A CA 1
ATOM 605 C C . LYS A 1 80 ? -16.583 6.825 15.347 1.00 96.06 80 LYS A C 1
ATOM 607 O O . LYS A 1 80 ? -17.734 7.235 15.213 1.00 96.06 80 LYS A O 1
ATOM 612 N N . VAL A 1 81 ? -16.196 5.610 14.967 1.00 95.75 81 VAL A N 1
ATOM 613 C CA . VAL A 1 81 ? -17.039 4.667 14.228 1.00 95.75 81 VAL A CA 1
ATOM 614 C C . VAL A 1 81 ? -17.324 3.436 15.097 1.00 95.75 81 VAL A C 1
ATOM 616 O O . VAL A 1 81 ? -16.412 2.951 15.766 1.00 95.75 81 VAL A O 1
ATOM 619 N N . PRO A 1 82 ? -18.557 2.890 15.096 1.00 97.00 82 PRO A N 1
ATOM 620 C CA . PRO A 1 82 ? -18.853 1.619 15.751 1.00 97.00 82 PRO A CA 1
ATOM 621 C C . PRO A 1 82 ? -17.905 0.501 15.302 1.00 97.00 82 PRO A C 1
ATOM 623 O O . PRO A 1 82 ? -17.594 0.376 14.115 1.00 97.00 82 PRO A O 1
ATOM 626 N N . ARG A 1 83 ? -17.451 -0.326 16.252 1.00 95.44 83 ARG A N 1
ATOM 627 C CA . ARG A 1 83 ? -16.415 -1.344 16.013 1.00 95.44 83 ARG A CA 1
ATOM 628 C C . ARG A 1 83 ? -16.768 -2.295 14.869 1.00 95.44 83 ARG A C 1
ATOM 630 O O . ARG A 1 83 ? -15.897 -2.618 14.073 1.00 95.44 83 ARG A O 1
ATOM 637 N N . ASP A 1 84 ? -18.015 -2.747 14.794 1.00 96.25 84 ASP A N 1
ATOM 638 C CA . ASP A 1 84 ? -18.526 -3.656 13.762 1.00 96.25 84 ASP A CA 1
ATOM 639 C C . ASP A 1 84 ? -18.393 -3.084 12.345 1.00 96.25 84 ASP A C 1
ATOM 641 O O . ASP A 1 84 ? -18.084 -3.820 11.414 1.00 96.25 84 ASP A O 1
ATOM 645 N N . GLN A 1 85 ? -18.551 -1.771 12.188 1.00 96.50 85 GLN A N 1
ATOM 646 C CA . GLN A 1 85 ? -18.350 -1.089 10.911 1.00 96.50 85 GLN A CA 1
ATOM 647 C C . GLN A 1 85 ? -16.868 -0.805 10.669 1.00 96.50 85 GLN A C 1
ATOM 649 O O . GLN A 1 85 ? -16.361 -1.034 9.570 1.00 96.50 85 GLN A O 1
ATOM 654 N N . TRP A 1 86 ? -16.153 -0.364 11.705 1.00 96.94 86 TRP A N 1
ATOM 655 C CA . TRP A 1 86 ? -14.733 -0.035 11.626 1.00 96.94 86 TRP A CA 1
ATOM 656 C C . TRP A 1 86 ? -13.890 -1.233 11.158 1.00 96.94 86 TRP A C 1
ATOM 658 O O . TRP A 1 86 ? -13.093 -1.091 10.233 1.00 96.94 86 TRP A O 1
ATOM 668 N N . VAL A 1 87 ? -14.132 -2.443 11.679 1.00 95.88 87 VAL A N 1
ATOM 669 C CA . VAL A 1 87 ? -13.386 -3.656 11.271 1.00 95.88 87 VAL A CA 1
ATOM 670 C C . VAL A 1 87 ? -13.609 -4.074 9.812 1.00 95.88 87 VAL A C 1
ATOM 672 O O . VAL A 1 87 ? -12.868 -4.901 9.302 1.00 95.88 87 VAL A O 1
ATOM 675 N N . THR A 1 88 ? -14.617 -3.539 9.120 1.00 94.31 88 THR A N 1
ATOM 676 C CA . THR A 1 88 ? -14.834 -3.824 7.687 1.00 94.31 88 THR A CA 1
ATOM 677 C C . THR A 1 88 ? -14.133 -2.824 6.767 1.00 94.31 88 THR A C 1
ATOM 679 O O . THR A 1 88 ? -14.044 -3.050 5.562 1.00 94.31 88 THR A O 1
ATOM 68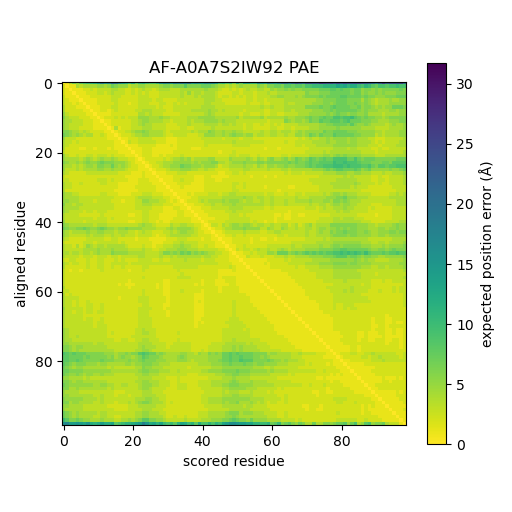2 N N . LYS A 1 89 ? -13.650 -1.707 7.325 1.00 94.44 89 LYS A N 1
ATOM 683 C CA . LYS A 1 89 ? -13.071 -0.580 6.585 1.00 94.44 89 LYS A CA 1
ATOM 684 C C . LYS A 1 89 ? -11.548 -0.659 6.461 1.00 94.44 89 LYS A C 1
ATOM 686 O O . LYS A 1 89 ? -11.002 -0.178 5.470 1.00 94.44 89 LYS A O 1
ATOM 691 N N . TRP A 1 90 ? -10.874 -1.223 7.460 1.00 95.69 90 TRP A N 1
ATOM 692 C CA . TRP A 1 90 ? -9.413 -1.213 7.582 1.00 95.69 90 TRP A CA 1
ATOM 693 C C . TRP A 1 90 ? -8.797 -2.578 7.259 1.00 95.69 90 TRP A C 1
ATOM 695 O O . TRP A 1 90 ? -9.476 -3.598 7.293 1.00 95.69 90 TRP A O 1
ATOM 705 N N . GLN A 1 91 ? -7.507 -2.595 6.928 1.00 95.81 91 GLN A N 1
ATOM 706 C CA . GLN A 1 91 ? -6.767 -3.821 6.617 1.00 95.81 91 GLN A CA 1
ATOM 707 C C . GLN A 1 91 ? -6.595 -4.685 7.873 1.00 95.81 91 GLN A C 1
ATOM 709 O O . GLN A 1 91 ? -6.415 -4.158 8.970 1.00 95.81 91 GLN A O 1
ATOM 714 N N . GLY A 1 92 ? -6.580 -6.008 7.725 1.00 94.25 92 GLY A N 1
ATOM 715 C CA . GLY A 1 92 ? -6.5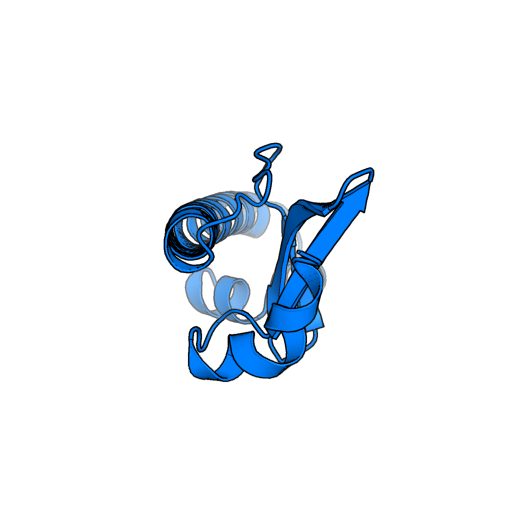41 -6.983 8.814 1.00 94.25 92 GLY A CA 1
ATOM 716 C C . GLY A 1 92 ? -5.384 -6.764 9.787 1.00 94.25 92 GLY A C 1
ATOM 717 O O . GLY A 1 92 ? -5.592 -6.743 10.999 1.00 94.25 92 GLY A O 1
ATOM 718 N N . GLN A 1 93 ? -4.174 -6.515 9.279 1.00 92.94 93 GLN A N 1
ATOM 719 C CA . GLN A 1 93 ? -3.023 -6.212 10.136 1.00 92.94 93 GLN A CA 1
ATOM 720 C C . GLN A 1 93 ? -3.192 -4.888 10.902 1.00 92.94 93 GLN A C 1
ATOM 722 O O . GLN A 1 93 ? -2.798 -4.795 12.063 1.00 92.94 93 GLN A O 1
ATOM 727 N N . VAL A 1 94 ? -3.811 -3.879 10.282 1.00 96.00 94 VAL A N 1
ATOM 728 C CA . VAL A 1 94 ? -4.087 -2.576 10.912 1.00 96.00 94 VAL A CA 1
ATOM 729 C C . VAL A 1 94 ? -5.166 -2.712 11.986 1.00 96.00 94 VAL A C 1
ATOM 731 O O . VAL A 1 94 ? -5.041 -2.126 13.059 1.00 96.00 94 VAL A O 1
ATOM 734 N N . ILE A 1 95 ? -6.184 -3.541 11.738 1.00 96.19 95 ILE A N 1
ATOM 735 C CA . ILE A 1 95 ? -7.218 -3.883 12.719 1.00 96.19 95 ILE A CA 1
ATOM 736 C C . ILE A 1 95 ? -6.583 -4.469 13.979 1.00 96.19 95 ILE A C 1
ATOM 738 O O . ILE A 1 95 ? -6.889 -4.005 15.070 1.00 96.19 95 ILE A O 1
ATOM 742 N N . ILE A 1 96 ? -5.691 -5.453 13.829 1.00 94.81 96 ILE A N 1
ATOM 743 C CA . ILE A 1 96 ? -5.019 -6.118 14.959 1.00 94.81 96 ILE A CA 1
ATOM 744 C C . ILE A 1 96 ? -4.088 -5.160 15.712 1.00 94.81 96 ILE A C 1
ATOM 746 O O . ILE A 1 96 ? -3.929 -5.289 16.920 1.00 94.81 96 ILE A O 1
ATOM 750 N N . LEU A 1 97 ? -3.451 -4.221 15.009 1.00 95.56 97 LEU A N 1
ATOM 751 C CA . LEU A 1 97 ? -2.540 -3.255 15.621 1.00 95.56 97 LEU A CA 1
ATOM 752 C C . LEU A 1 97 ? -3.272 -2.223 16.492 1.00 95.56 97 LEU A C 1
ATOM 754 O O . LEU A 1 97 ? -2.744 -1.812 17.523 1.00 95.56 97 LEU A O 1
ATOM 758 N N . VAL A 1 98 ? -4.435 -1.755 16.038 1.00 94.00 98 VAL A N 1
ATOM 759 C CA . VAL A 1 98 ? -5.151 -0.628 16.654 1.00 94.00 98 VAL A CA 1
ATOM 760 C C . VAL A 1 98 ? -6.188 -1.070 17.690 1.00 94.00 98 VAL A C 1
ATOM 762 O O . VAL A 1 98 ? -6.390 -0.347 18.667 1.00 94.00 98 VAL A O 1
ATOM 765 N N . ALA A 1 99 ? -6.877 -2.192 17.458 1.00 84.50 99 ALA A N 1
ATOM 766 C CA . ALA A 1 99 ? -7.975 -2.670 18.305 1.00 84.50 99 ALA A CA 1
ATOM 767 C C . ALA A 1 99 ? -7.486 -3.390 19.568 1.00 84.50 99 ALA A C 1
ATOM 769 O O . ALA A 1 99 ? -8.146 -3.196 20.617 1.00 84.50 99 ALA A O 1
#